Protein AF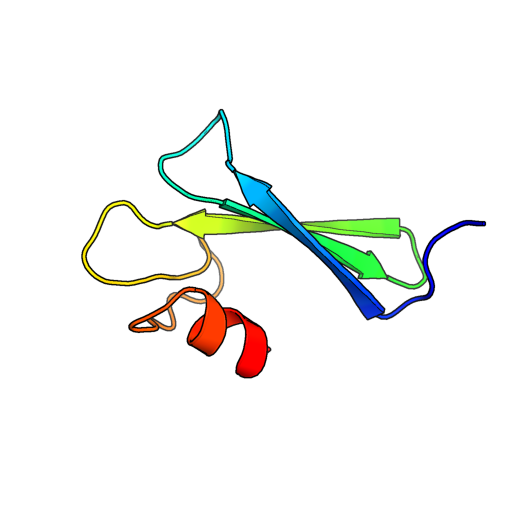-A0A553RMI0-F1 (afdb_monomer_lite)

Organism: NCBI:txid2873325

Foldseek 3Di:
DPDDQQDWDWDQDPVAQFIWIWGDHPVGIDIWTWHPPDQWIATPDDDRPTHNDPVRVVVVD

Secondary structure (DSSP, 8-state):
-PPPTT-EEEEE-SSSSEEEEEEEETTEEEEEEEE-SSSSBEESSS----BSSHHHHHHH-

Sequence (61 aa):
MNAAEGSFLVRVSERIWGYTLSYRTARGFKHFLIDASGDFYSFLGVDQNRHATLADLIDFH

Structure (mmCIF, N/CA/C/O backbone):
data_AF-A0A553RMI0-F1
#
_entry.id   AF-A0A553RMI0-F1
#
loop_
_atom_site.group_PDB
_atom_site.id
_atom_site.type_symbol
_atom_site.label_atom_id
_atom_site.label_alt_id
_atom_site.label_comp_id
_atom_site.label_asym_id
_atom_site.label_entity_id
_atom_site.label_seq_id
_atom_site.pdbx_PDB_ins_code
_atom_site.Cartn_x
_atom_site.Cartn_y
_atom_site.Cartn_z
_atom_site.occupancy
_atom_site.B_iso_or_equiv
_atom_site.auth_seq_id
_atom_site.auth_comp_id
_atom_site.auth_asym_id
_atom_site.auth_atom_id
_atom_site.pdbx_PDB_model_num
ATOM 1 N N . MET A 1 1 ? -24.025 -2.290 6.541 1.00 50.44 1 MET A N 1
ATOM 2 C CA . MET A 1 1 ? -23.155 -2.949 7.541 1.00 50.44 1 MET A CA 1
ATOM 3 C C . MET A 1 1 ? -21.801 -2.271 7.487 1.00 50.44 1 MET A C 1
ATOM 5 O O . MET A 1 1 ? -21.306 -2.056 6.390 1.00 50.44 1 MET A O 1
ATOM 9 N N . ASN A 1 2 ? -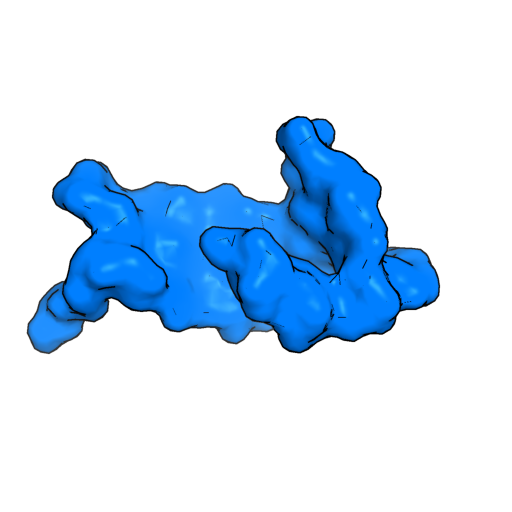21.237 -1.877 8.627 1.00 69.88 2 ASN A N 1
ATOM 10 C CA . ASN A 1 2 ? -19.841 -1.438 8.654 1.00 69.88 2 ASN A CA 1
ATOM 11 C C . ASN A 1 2 ? -18.947 -2.648 8.343 1.00 69.88 2 ASN A C 1
ATOM 13 O O . ASN A 1 2 ? -19.243 -3.744 8.813 1.00 69.88 2 ASN A O 1
ATOM 17 N N . ALA A 1 3 ? -17.900 -2.456 7.539 1.00 79.38 3 ALA A N 1
ATOM 18 C CA . ALA A 1 3 ? -16.943 -3.514 7.221 1.00 79.38 3 ALA A CA 1
ATOM 19 C C . ALA A 1 3 ? -16.299 -4.074 8.505 1.00 79.38 3 ALA A C 1
ATOM 21 O O . ALA A 1 3 ? -16.081 -3.317 9.459 1.00 79.38 3 ALA A O 1
ATOM 22 N N . ALA A 1 4 ? -16.026 -5.382 8.531 1.00 89.00 4 ALA A N 1
ATOM 23 C CA . ALA A 1 4 ? -15.415 -6.054 9.676 1.00 89.00 4 ALA A CA 1
ATOM 24 C C . ALA A 1 4 ? -14.006 -5.505 9.951 1.00 89.00 4 ALA A C 1
ATOM 26 O O . ALA A 1 4 ? -13.342 -4.998 9.043 1.00 89.00 4 ALA A O 1
ATOM 27 N N . GLU A 1 5 ? -13.530 -5.610 11.191 1.00 93.50 5 GLU A N 1
ATOM 28 C CA . GLU A 1 5 ? -12.116 -5.357 11.480 1.00 93.50 5 GLU A CA 1
ATOM 29 C C . GLU A 1 5 ? -11.229 -6.250 10.603 1.00 93.50 5 GLU A C 1
ATOM 31 O O . GLU A 1 5 ? -11.583 -7.394 10.326 1.00 93.50 5 GLU A O 1
ATOM 36 N N . GLY A 1 6 ? -10.130 -5.695 10.093 1.00 91.75 6 GLY A N 1
ATOM 37 C CA . GLY A 1 6 ? -9.295 -6.368 9.099 1.00 91.75 6 GLY A CA 1
ATOM 38 C C . GLY A 1 6 ? -9.689 -6.073 7.651 1.00 91.75 6 GLY A C 1
ATOM 39 O O . GLY A 1 6 ? -8.868 -6.207 6.751 1.00 91.75 6 GLY A O 1
ATOM 40 N N . SER A 1 7 ? -10.923 -5.617 7.405 1.00 94.75 7 SER A N 1
ATOM 41 C CA . SER A 1 7 ? -11.352 -5.270 6.047 1.00 94.75 7 SER A CA 1
ATOM 42 C C . SER A 1 7 ? -10.544 -4.095 5.516 1.00 94.75 7 SER A C 1
ATOM 44 O O . SER A 1 7 ? -10.356 -3.089 6.210 1.00 94.75 7 SER A O 1
ATOM 46 N N . PHE A 1 8 ? -10.139 -4.184 4.257 1.00 95.81 8 PHE A N 1
ATOM 47 C CA . PHE A 1 8 ? -9.409 -3.122 3.591 1.00 95.81 8 PHE A CA 1
ATOM 48 C C . PHE A 1 8 ? -9.906 -2.895 2.168 1.00 95.81 8 PHE A C 1
ATOM 50 O O . PHE A 1 8 ? -10.599 -3.724 1.582 1.00 95.81 8 PHE A O 1
ATOM 57 N N . LEU A 1 9 ? -9.544 -1.740 1.620 1.00 95.88 9 LEU A N 1
ATOM 58 C CA . LEU A 1 9 ? -9.653 -1.456 0.197 1.00 95.88 9 LEU A CA 1
ATOM 59 C C . LEU A 1 9 ? -8.432 -0.673 -0.265 1.00 95.88 9 LEU A C 1
ATOM 61 O O . LEU A 1 9 ? -7.871 0.127 0.491 1.00 95.88 9 LEU A O 1
ATOM 65 N N . VAL A 1 10 ? -8.076 -0.866 -1.528 1.00 96.62 10 VAL A N 1
ATOM 66 C CA . VAL A 1 10 ? -7.065 -0.074 -2.222 1.00 96.62 10 VAL A CA 1
ATOM 67 C C . VAL A 1 10 ? -7.757 0.750 -3.295 1.00 96.62 10 VAL A C 1
ATOM 69 O O . VAL A 1 10 ? -8.609 0.250 -4.026 1.00 96.62 10 VAL A O 1
ATOM 72 N N . ARG A 1 11 ? -7.419 2.035 -3.364 1.00 96.75 11 ARG A N 1
ATOM 73 C CA . ARG A 1 11 ? -7.970 2.978 -4.344 1.00 96.75 11 ARG A CA 1
ATOM 74 C C . ARG A 1 11 ? -6.872 3.861 -4.910 1.00 96.75 11 ARG A C 1
ATOM 76 O O . ARG A 1 11 ? -5.875 4.103 -4.233 1.00 96.75 11 ARG A O 1
ATOM 83 N N . VAL A 1 12 ? -7.070 4.369 -6.120 1.00 96.25 12 VAL A N 1
ATOM 84 C CA . VAL A 1 12 ? -6.170 5.361 -6.723 1.00 96.25 12 VAL A CA 1
ATOM 85 C C . VAL A 1 12 ? -6.135 6.617 -5.848 1.00 96.25 12 VAL A C 1
ATOM 87 O O . VAL A 1 12 ? -7.156 7.025 -5.280 1.00 96.25 12 VAL A O 1
ATOM 90 N N . SER A 1 13 ? -4.947 7.197 -5.687 1.00 92.88 13 SER A N 1
ATOM 91 C CA . SER A 1 13 ? -4.761 8.456 -4.973 1.00 92.88 13 SER A CA 1
ATOM 92 C C . SER A 1 13 ? -4.830 9.639 -5.937 1.00 92.88 13 SER A C 1
ATOM 94 O O . SER A 1 13 ? -4.192 9.628 -6.980 1.00 92.88 13 SER A O 1
ATOM 96 N N . GLU A 1 14 ? -5.553 10.694 -5.561 1.00 91.06 14 GLU A N 1
ATOM 97 C CA . GLU A 1 14 ? -5.560 11.974 -6.294 1.00 91.06 14 GLU A CA 1
ATOM 98 C C . GLU A 1 14 ? -4.444 12.922 -5.824 1.00 91.06 14 GLU A C 1
ATOM 100 O O . GLU A 1 14 ? -4.211 13.969 -6.420 1.00 91.06 14 GLU A O 1
ATOM 105 N N . ARG A 1 15 ? -3.773 12.585 -4.714 1.00 87.88 15 ARG A N 1
ATOM 106 C CA . ARG A 1 15 ? -2.767 13.445 -4.067 1.00 87.88 15 ARG A CA 1
ATOM 107 C C . ARG A 1 15 ? -1.331 13.091 -4.424 1.00 87.88 15 ARG A C 1
ATOM 109 O O . ARG A 1 15 ? -0.452 13.930 -4.267 1.00 87.88 15 ARG A O 1
ATOM 116 N N . ILE A 1 16 ? -1.094 11.849 -4.831 1.00 89.56 16 ILE A N 1
ATOM 117 C CA . ILE A 1 16 ? 0.226 11.322 -5.178 1.00 89.56 16 ILE A CA 1
ATOM 118 C C . ILE A 1 16 ? 0.099 10.409 -6.392 1.00 89.56 16 ILE A C 1
ATOM 120 O O . ILE A 1 16 ? -0.982 9.884 -6.657 1.00 89.56 16 ILE A O 1
ATOM 124 N N . TRP A 1 17 ? 1.215 10.158 -7.070 1.00 91.00 17 TRP A N 1
ATOM 125 C CA . TRP A 1 17 ? 1.296 9.107 -8.078 1.00 91.00 17 TRP A CA 1
ATOM 126 C C . TRP A 1 17 ? 1.326 7.734 -7.393 1.00 91.00 17 TRP A C 1
ATOM 128 O O . TRP A 1 17 ? 2.380 7.235 -7.003 1.00 91.00 17 TRP A O 1
ATOM 138 N N . GLY A 1 18 ? 0.150 7.141 -7.192 1.00 94.31 18 GLY A N 1
ATOM 139 C CA . GLY A 1 18 ? 0.023 5.839 -6.547 1.00 94.31 18 GLY A CA 1
ATOM 140 C C . GLY A 1 18 ? -1.351 5.599 -5.936 1.00 94.31 18 GLY A C 1
ATOM 141 O O . GLY A 1 18 ? -2.378 6.024 -6.474 1.00 94.31 18 GLY A O 1
ATOM 142 N N . TYR A 1 19 ? -1.377 4.906 -4.799 1.00 96.44 19 TYR A N 1
ATOM 143 C CA . TYR A 1 19 ? -2.607 4.377 -4.208 1.00 96.44 19 TYR A CA 1
ATOM 144 C C . TYR A 1 19 ? -2.780 4.792 -2.748 1.00 96.44 19 TYR A C 1
ATOM 146 O O . TYR A 1 19 ? -1.857 5.240 -2.072 1.00 96.44 19 TYR A O 1
ATOM 154 N N . THR A 1 20 ? -4.002 4.646 -2.247 1.00 96.38 20 THR A N 1
ATOM 155 C CA . THR A 1 20 ? -4.321 4.710 -0.822 1.00 96.38 20 THR A CA 1
ATOM 156 C C . THR A 1 20 ? -4.891 3.370 -0.377 1.00 96.38 20 THR A C 1
ATOM 158 O O . THR A 1 20 ? -5.946 2.959 -0.865 1.00 96.38 20 THR A O 1
ATOM 161 N N . LEU A 1 21 ? -4.239 2.728 0.590 1.00 95.50 21 LEU A N 1
ATOM 162 C CA . LEU A 1 21 ? -4.777 1.584 1.320 1.00 95.50 21 LEU A CA 1
ATOM 163 C C . LEU A 1 21 ? -5.555 2.099 2.531 1.00 95.50 21 LEU A C 1
ATOM 165 O O . LEU A 1 21 ? -5.011 2.813 3.373 1.00 95.50 21 LEU A O 1
ATOM 169 N N . SER A 1 22 ? -6.835 1.754 2.618 1.00 95.38 22 SER A N 1
ATOM 170 C CA . SER A 1 22 ? -7.687 2.090 3.762 1.00 95.38 22 SER A CA 1
ATOM 171 C C . SER A 1 22 ? -8.032 0.816 4.517 1.00 95.38 22 SER A C 1
ATOM 173 O O . SER A 1 22 ? -8.711 -0.046 3.969 1.00 95.38 22 SER A O 1
ATOM 175 N N . TYR A 1 23 ? -7.570 0.713 5.760 1.00 94.56 23 TYR A N 1
ATOM 176 C CA . TYR A 1 23 ? -7.684 -0.471 6.609 1.00 94.56 23 TYR A CA 1
ATOM 177 C C . TYR A 1 23 ? -8.593 -0.201 7.810 1.00 94.56 23 TYR A C 1
ATOM 179 O O . TYR A 1 23 ? -8.418 0.796 8.524 1.00 94.56 23 TYR A O 1
ATOM 187 N N . ARG A 1 24 ? -9.560 -1.089 8.059 1.00 93.94 24 ARG A N 1
ATOM 188 C CA . ARG A 1 24 ? -10.454 -1.009 9.215 1.00 93.94 24 ARG A CA 1
ATOM 189 C C . ARG A 1 24 ? -9.795 -1.619 10.451 1.00 93.94 24 ARG A C 1
ATOM 191 O O . ARG A 1 24 ? -9.519 -2.810 10.504 1.00 93.94 24 ARG A O 1
ATOM 198 N N . THR A 1 25 ? -9.661 -0.802 11.487 1.00 92.31 25 THR A N 1
ATOM 199 C CA . THR A 1 25 ? -9.249 -1.205 12.839 1.00 92.31 25 THR A CA 1
ATOM 200 C C . THR A 1 25 ? -10.449 -1.236 13.791 1.00 92.31 25 THR A C 1
ATOM 202 O O . THR A 1 25 ? -11.494 -0.633 13.500 1.00 92.31 25 THR A O 1
ATOM 205 N N . ALA A 1 26 ? -10.269 -1.813 14.982 1.00 91.00 26 ALA A N 1
ATOM 206 C CA . ALA A 1 26 ? -11.231 -1.722 16.084 1.00 91.00 26 ALA A CA 1
ATOM 207 C C . ALA A 1 26 ? -11.674 -0.280 16.409 1.00 91.00 26 ALA A C 1
ATOM 209 O O . ALA A 1 26 ? -12.822 -0.047 16.781 1.00 91.00 26 ALA A O 1
ATOM 210 N N . ARG A 1 27 ? -10.773 0.706 16.267 1.00 89.38 27 ARG A N 1
ATOM 211 C CA . ARG A 1 27 ? -10.986 2.098 16.717 1.00 89.38 27 ARG A CA 1
ATOM 212 C C . ARG A 1 27 ? -11.283 3.093 15.591 1.00 89.38 27 ARG A C 1
ATOM 214 O O . ARG A 1 27 ? -11.451 4.276 15.865 1.00 89.38 27 ARG A O 1
ATOM 221 N N . GLY A 1 28 ? -11.343 2.644 14.338 1.00 91.00 28 GLY A N 1
ATOM 222 C CA . GLY A 1 28 ? -11.534 3.519 13.180 1.00 91.00 28 GLY A CA 1
ATOM 223 C C . GLY A 1 28 ? -10.800 3.016 11.944 1.00 91.00 28 GLY A C 1
ATOM 224 O O . GLY A 1 28 ? -10.627 1.810 11.773 1.00 91.00 28 GLY A O 1
ATOM 225 N N . PHE A 1 29 ? -10.341 3.931 11.096 1.00 93.56 29 PHE A N 1
ATOM 226 C CA . PHE A 1 29 ? -9.642 3.603 9.855 1.00 93.56 29 PHE A CA 1
ATOM 227 C C . PHE A 1 29 ? -8.208 4.125 9.877 1.00 93.56 29 PHE A C 1
ATOM 229 O O . PHE A 1 29 ? -7.955 5.251 10.304 1.00 93.56 29 PHE A O 1
ATOM 236 N N . LYS A 1 30 ? -7.273 3.301 9.403 1.00 93.12 30 LYS A N 1
ATOM 237 C CA . LYS A 1 30 ? -5.911 3.726 9.074 1.00 93.12 30 LYS A CA 1
ATOM 238 C C . LYS A 1 30 ? -5.804 3.875 7.563 1.00 93.12 30 LYS A C 1
ATOM 240 O O . LYS A 1 30 ? -6.310 3.031 6.826 1.00 93.12 30 LYS A O 1
ATOM 245 N N . HIS A 1 31 ? -5.151 4.941 7.120 1.00 93.81 31 HIS A N 1
ATOM 246 C CA . HIS A 1 31 ? -4.915 5.202 5.707 1.00 93.81 31 HIS A CA 1
ATOM 247 C C . HIS A 1 31 ? -3.417 5.269 5.458 1.00 93.81 31 HIS A C 1
ATOM 249 O O . HIS A 1 31 ? -2.723 6.069 6.085 1.00 93.81 31 HIS A O 1
ATOM 255 N N . PHE A 1 32 ? -2.946 4.441 4.539 1.00 93.44 32 PHE A N 1
ATOM 256 C CA . PHE A 1 32 ? -1.558 4.408 4.111 1.00 93.44 32 PHE A CA 1
ATOM 257 C C . PHE A 1 32 ? -1.484 4.846 2.656 1.00 93.44 32 PHE A C 1
ATOM 259 O O . PHE A 1 32 ? -2.335 4.476 1.844 1.00 93.44 32 PHE A O 1
ATOM 266 N N . LEU A 1 33 ? -0.478 5.648 2.333 1.00 94.50 33 LEU A N 1
ATOM 267 C CA . LEU A 1 33 ? -0.191 6.034 0.961 1.00 94.50 33 LEU A CA 1
ATOM 268 C C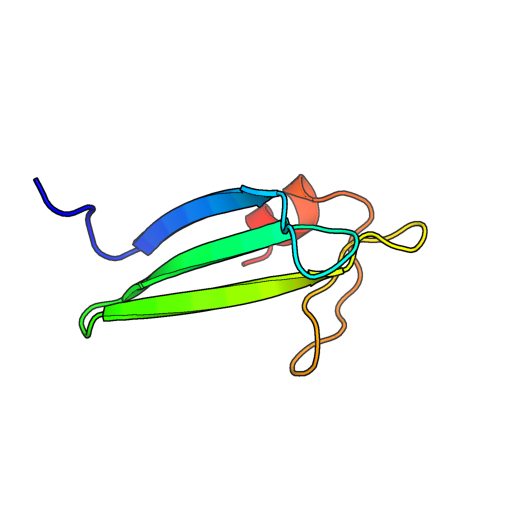 . LEU A 1 33 ? 0.850 5.077 0.393 1.00 94.50 33 LEU A C 1
ATOM 270 O O . LEU A 1 33 ? 1.862 4.823 1.042 1.00 94.50 33 LEU A O 1
ATOM 274 N N . ILE A 1 34 ? 0.585 4.563 -0.800 1.00 94.75 34 ILE A N 1
ATOM 275 C CA . ILE A 1 34 ? 1.485 3.687 -1.542 1.00 94.75 34 ILE A CA 1
ATOM 276 C C . ILE A 1 34 ? 2.049 4.501 -2.697 1.00 94.75 34 ILE A C 1
ATOM 278 O O . ILE A 1 34 ? 1.283 4.998 -3.527 1.00 94.75 34 ILE A O 1
ATOM 282 N N . ASP A 1 35 ? 3.368 4.633 -2.732 1.00 93.31 35 ASP A N 1
ATOM 283 C CA . ASP A 1 35 ? 4.089 5.209 -3.859 1.00 93.31 35 ASP A CA 1
ATOM 284 C C . ASP A 1 35 ? 4.169 4.182 -4.991 1.00 93.31 35 ASP A C 1
ATOM 286 O O . ASP A 1 35 ? 4.480 3.013 -4.753 1.00 93.31 35 ASP A O 1
ATOM 290 N N . ALA A 1 36 ? 3.866 4.633 -6.206 1.00 93.00 36 ALA A N 1
ATOM 291 C CA . ALA A 1 36 ? 4.005 3.865 -7.442 1.00 93.00 36 ALA A CA 1
ATOM 292 C C . ALA A 1 36 ? 4.677 4.713 -8.538 1.00 93.00 36 ALA A C 1
ATOM 294 O O . ALA A 1 36 ? 4.410 4.528 -9.726 1.00 93.00 36 ALA A O 1
ATOM 295 N N . SER A 1 37 ? 5.468 5.716 -8.140 1.00 89.94 37 SER A N 1
ATOM 296 C CA . SER A 1 37 ? 6.166 6.610 -9.070 1.00 89.94 37 SER A CA 1
ATOM 297 C C . SER A 1 37 ? 7.409 5.984 -9.717 1.00 89.94 37 SER A C 1
ATOM 299 O O . SER A 1 37 ? 7.854 6.472 -10.754 1.00 89.94 37 SER A O 1
ATOM 301 N N . GLY A 1 38 ? 7.962 4.918 -9.129 1.00 87.38 38 GLY A N 1
ATOM 302 C CA . GLY A 1 38 ? 9.085 4.149 -9.673 1.00 87.38 38 GLY A CA 1
ATOM 303 C C . GLY A 1 38 ? 8.684 2.757 -10.169 1.00 87.38 38 GLY A C 1
ATOM 304 O O . GLY A 1 38 ? 7.507 2.442 -10.312 1.00 87.38 38 GLY A O 1
ATOM 305 N N . ASP A 1 39 ? 9.679 1.889 -10.361 1.00 91.62 39 ASP A N 1
ATOM 306 C CA . ASP A 1 39 ? 9.486 0.499 -10.820 1.00 91.62 39 ASP A CA 1
ATOM 307 C C . ASP A 1 39 ? 9.059 -0.468 -9.697 1.00 91.62 39 ASP A C 1
ATOM 309 O O . ASP A 1 39 ? 9.137 -1.688 -9.837 1.00 91.62 39 ASP A O 1
ATOM 313 N N . PHE A 1 40 ? 8.668 0.067 -8.544 1.00 92.81 40 PHE A N 1
ATOM 314 C CA . PHE A 1 40 ? 8.305 -0.695 -7.357 1.00 92.81 40 PHE A CA 1
ATOM 315 C C . PHE A 1 40 ? 7.180 -0.001 -6.592 1.00 92.81 40 PHE A C 1
ATOM 317 O O . PHE A 1 40 ? 6.925 1.192 -6.755 1.00 92.81 40 PHE A O 1
ATOM 324 N N . TYR A 1 41 ? 6.554 -0.762 -5.702 1.00 94.31 41 TYR A N 1
ATOM 325 C CA . TYR A 1 41 ? 5.494 -0.316 -4.811 1.00 94.31 41 TYR A CA 1
ATOM 326 C C . TYR A 1 41 ? 6.009 -0.321 -3.377 1.00 94.31 41 TYR A C 1
ATOM 328 O O . TYR A 1 41 ? 6.662 -1.276 -2.952 1.00 94.31 41 TYR A O 1
ATOM 336 N N . SER A 1 42 ? 5.735 0.742 -2.626 1.00 93.75 42 SER A N 1
ATOM 337 C CA . SER A 1 42 ? 6.102 0.828 -1.206 1.00 93.75 42 SER A CA 1
ATOM 338 C C . SER A 1 42 ? 5.184 1.788 -0.460 1.00 93.75 42 SER A C 1
ATOM 340 O O . SER A 1 42 ? 4.582 2.674 -1.072 1.00 93.75 42 SER A O 1
ATOM 342 N N . PHE A 1 43 ? 5.078 1.652 0.861 1.00 93.44 43 PHE A N 1
ATOM 343 C CA . PHE A 1 43 ? 4.403 2.663 1.668 1.00 93.44 43 PHE A CA 1
ATOM 344 C C . PHE A 1 43 ? 5.266 3.918 1.823 1.00 93.44 43 PHE A C 1
ATOM 346 O O . PHE 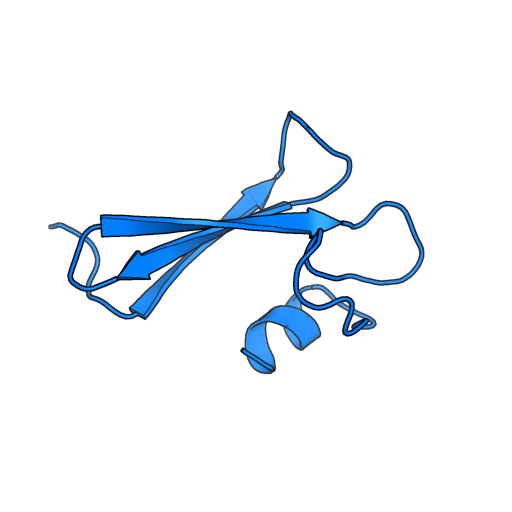A 1 43 ? 6.473 3.849 2.057 1.00 93.44 43 PHE A O 1
ATOM 353 N N . LEU A 1 44 ? 4.640 5.096 1.760 1.00 90.00 44 LEU A N 1
ATOM 354 C CA . LEU A 1 44 ? 5.338 6.339 2.072 1.00 90.00 44 LEU A CA 1
ATOM 355 C C . LEU A 1 44 ? 5.654 6.438 3.571 1.00 90.00 44 LEU A C 1
ATOM 357 O O . LEU A 1 44 ? 4.774 6.346 4.429 1.00 90.00 44 LEU A O 1
ATOM 361 N N . GLY A 1 45 ? 6.915 6.746 3.872 1.00 82.62 45 GLY A N 1
ATOM 362 C CA . GLY A 1 45 ? 7.373 7.167 5.194 1.00 82.62 45 GLY A CA 1
ATOM 363 C C . GLY A 1 45 ? 7.909 6.040 6.072 1.00 82.62 45 GLY A C 1
ATOM 364 O O . GLY A 1 45 ? 9.112 5.990 6.303 1.00 82.62 45 GLY A O 1
ATOM 365 N N . VAL A 1 46 ? 7.023 5.205 6.623 1.00 63.91 46 VAL A N 1
ATOM 366 C CA . VAL A 1 46 ? 7.327 4.413 7.837 1.00 63.91 46 VAL A CA 1
ATOM 367 C C . VAL A 1 46 ? 8.046 3.092 7.547 1.00 63.91 46 VAL A C 1
ATOM 369 O O . VAL A 1 46 ? 8.786 2.618 8.401 1.00 63.91 46 VAL A O 1
ATOM 372 N N . ASP A 1 47 ? 7.886 2.527 6.351 1.00 63.97 47 ASP A N 1
ATOM 373 C CA . ASP A 1 47 ? 8.583 1.306 5.951 1.00 63.97 47 ASP A CA 1
ATOM 374 C C . ASP A 1 47 ? 8.678 1.252 4.420 1.00 63.97 47 ASP A C 1
ATOM 376 O O . ASP A 1 47 ? 7.668 1.145 3.726 1.00 63.97 47 ASP A O 1
ATOM 380 N N . GLN A 1 48 ? 9.889 1.413 3.883 1.00 69.38 48 GLN A N 1
ATOM 381 C CA . GLN A 1 48 ? 10.132 1.474 2.435 1.00 69.38 48 GLN A CA 1
ATOM 382 C C . GLN A 1 48 ? 10.446 0.094 1.852 1.00 69.38 48 GLN A C 1
ATOM 384 O O . GLN A 1 48 ? 11.209 -0.007 0.889 1.00 69.38 48 GLN A O 1
ATOM 389 N N . ASN A 1 49 ? 9.893 -0.972 2.436 1.00 85.62 49 ASN A N 1
ATOM 390 C CA . ASN A 1 49 ? 9.958 -2.291 1.821 1.00 85.62 49 ASN A CA 1
ATOM 391 C C . ASN A 1 49 ? 9.336 -2.212 0.424 1.00 85.62 49 ASN A C 1
ATOM 393 O O . ASN A 1 49 ? 8.205 -1.758 0.236 1.00 85.62 49 ASN A O 1
ATOM 397 N N . ARG A 1 50 ? 10.161 -2.544 -0.571 1.00 92.06 50 ARG A N 1
ATOM 398 C CA . ARG A 1 50 ? 9.839 -2.391 -1.986 1.00 92.06 50 ARG A CA 1
ATOM 399 C C . ARG A 1 50 ? 9.347 -3.716 -2.523 1.00 92.06 50 ARG A C 1
ATOM 401 O O . ARG A 1 50 ? 10.014 -4.736 -2.368 1.00 92.06 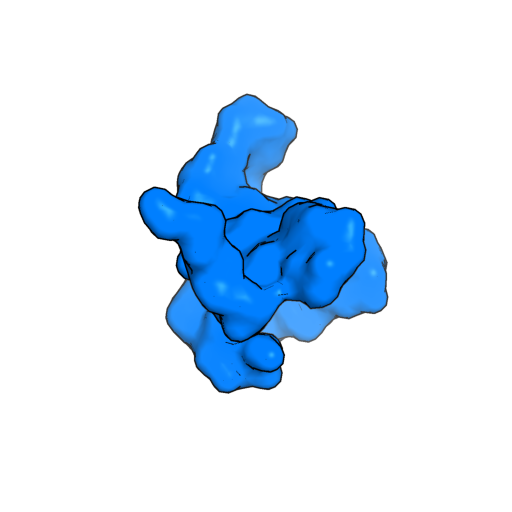50 ARG A O 1
ATOM 408 N N . HIS A 1 51 ? 8.226 -3.662 -3.216 1.00 94.50 51 HIS A N 1
ATOM 409 C CA . HIS A 1 51 ? 7.597 -4.815 -3.834 1.00 94.50 51 HIS A CA 1
ATOM 410 C C . HIS A 1 51 ? 7.513 -4.603 -5.344 1.00 94.50 51 HIS A C 1
ATOM 412 O O . HIS A 1 51 ? 7.318 -3.479 -5.807 1.00 94.50 51 HIS A O 1
ATOM 418 N N . ALA A 1 52 ? 7.670 -5.677 -6.117 1.00 94.81 52 ALA A N 1
ATOM 419 C CA . ALA A 1 52 ? 7.612 -5.607 -7.576 1.00 94.81 52 ALA A CA 1
ATOM 420 C C . ALA A 1 52 ? 6.195 -5.283 -8.071 1.00 94.81 52 ALA A C 1
ATOM 422 O O . ALA A 1 52 ? 6.028 -4.567 -9.058 1.00 94.81 52 ALA A O 1
ATOM 423 N N . THR A 1 53 ? 5.170 -5.769 -7.367 1.00 95.50 53 THR A N 1
ATOM 424 C CA . THR A 1 53 ? 3.770 -5.488 -7.686 1.00 95.50 53 THR A CA 1
ATOM 425 C C . THR A 1 53 ? 2.994 -4.986 -6.472 1.00 95.50 53 THR A C 1
ATOM 427 O O . THR A 1 53 ? 3.361 -5.219 -5.320 1.00 95.50 53 THR A O 1
ATOM 430 N N . LEU A 1 54 ? 1.876 -4.305 -6.735 1.00 94.31 54 LEU A N 1
ATOM 431 C CA . LEU A 1 54 ? 0.931 -3.901 -5.695 1.00 94.31 54 LEU A CA 1
ATOM 432 C C . LEU A 1 54 ? 0.331 -5.112 -4.962 1.00 94.31 54 LEU A C 1
ATOM 434 O O . LEU A 1 54 ? 0.068 -5.021 -3.769 1.00 94.31 54 LEU A O 1
ATOM 438 N N . ALA A 1 55 ? 0.121 -6.231 -5.663 1.00 95.69 55 ALA A N 1
ATOM 439 C CA . ALA A 1 55 ? -0.384 -7.462 -5.062 1.00 95.69 55 ALA A CA 1
ATOM 440 C C . ALA A 1 5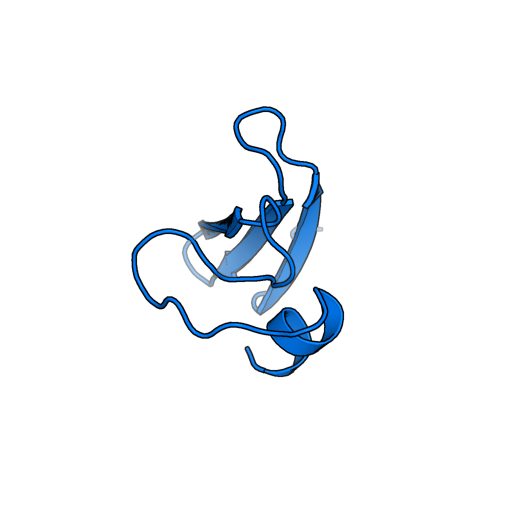5 ? 0.621 -8.037 -4.056 1.00 95.69 55 ALA A C 1
ATOM 442 O O . ALA A 1 55 ? 0.238 -8.301 -2.925 1.00 95.69 55 ALA A O 1
ATOM 443 N N . ASP A 1 56 ? 1.908 -8.103 -4.419 1.00 95.50 56 ASP A N 1
ATOM 444 C CA . ASP A 1 56 ? 2.964 -8.584 -3.515 1.00 95.50 56 ASP A CA 1
ATOM 445 C C . ASP A 1 56 ? 3.075 -7.728 -2.246 1.00 95.50 56 ASP A C 1
ATOM 447 O O . ASP A 1 56 ? 3.355 -8.245 -1.167 1.00 95.50 56 ASP A O 1
ATOM 451 N N . LEU A 1 57 ? 2.871 -6.411 -2.372 1.00 94.94 57 LEU A N 1
ATOM 452 C CA . LEU A 1 57 ? 2.840 -5.503 -1.225 1.00 94.94 57 LEU A CA 1
ATOM 453 C C . LEU A 1 57 ? 1.663 -5.820 -0.302 1.00 94.94 57 LEU A C 1
ATOM 455 O O . LEU A 1 57 ? 1.826 -5.813 0.912 1.00 94.94 57 LEU A O 1
ATOM 459 N N . ILE A 1 58 ? 0.479 -6.076 -0.860 1.00 94.06 58 ILE A N 1
ATOM 460 C CA . ILE A 1 58 ? -0.717 -6.391 -0.071 1.00 94.06 58 ILE A CA 1
ATOM 461 C C . ILE A 1 58 ? -0.577 -7.764 0.586 1.00 94.06 58 ILE A C 1
ATOM 463 O O . ILE A 1 58 ? -0.826 -7.873 1.775 1.00 94.06 58 ILE A O 1
ATOM 467 N N . ASP A 1 59 ? -0.148 -8.789 -0.151 1.00 94.75 59 ASP A N 1
ATOM 468 C CA . ASP A 1 59 ? -0.028 -10.159 0.367 1.00 94.75 59 ASP A CA 1
ATOM 469 C C . ASP A 1 59 ? 1.025 -10.284 1.479 1.00 94.75 59 ASP A C 1
ATOM 471 O O . ASP A 1 59 ? 0.934 -11.172 2.329 1.00 94.75 59 ASP A O 1
ATOM 475 N N . PHE A 1 60 ? 2.027 -9.401 1.491 1.00 93.25 60 PHE A N 1
ATOM 476 C CA . PHE A 1 60 ? 3.022 -9.344 2.558 1.00 93.25 60 PHE A CA 1
ATOM 477 C C . PHE A 1 60 ? 2.464 -8.803 3.892 1.00 93.25 60 PHE A C 1
ATOM 479 O O . PHE A 1 60 ? 3.030 -9.117 4.943 1.00 93.25 60 PHE A O 1
ATOM 486 N N . HIS A 1 61 ? 1.393 -7.998 3.874 1.00 89.19 61 HIS A N 1
ATOM 487 C CA . HIS A 1 61 ? 0.893 -7.229 5.026 1.00 89.19 61 HIS A CA 1
ATOM 488 C C . HIS A 1 61 ? -0.469 -7.701 5.551 1.00 89.19 61 HIS A C 1
ATOM 490 O O . HIS A 1 61 ? -0.585 -7.809 6.795 1.00 89.19 61 HIS A O 1
#

InterPro domains:
  IPR000980 SH2 domain [PF00017] (4-61)
  IPR000980 SH2 domain [PS50001] (1-61)
  IPR036860 SH2 domain superfamily [G3DSA:3.30.505.10] (1-61)
  IPR036860 SH2 domain superfamily [SSF55550] (2-61)

Radius of gyration: 11.88 Å; chains: 1; bounding box: 33×24×28 Å

pLDDT: mean 90.32, std 8.87, range [50.44, 96.75]